Protein AF-A0A7W1XPN5-F1 (afdb_monomer_lite)

Secondary structure (DSSP, 8-state):
---EEEPSSPPPHHHHHHHHHHHTSPPPHHHHHHHTTEEEES-TTT--PPPPPPHHHHHHHHHHHHTS---S---SS----

Organism: NCBI:txid2756294

Structure (mmCIF, N/CA/C/O backbone):
data_AF-A0A7W1XPN5-F1
#
_entry.id   AF-A0A7W1XPN5-F1
#
loop_
_atom_site.group_PDB
_atom_site.id
_atom_site.type_symbol
_atom_site.label_atom_id
_atom_site.label_alt_id
_atom_site.label_comp_id
_atom_site.label_asym_id
_atom_site.label_entity_id
_atom_site.label_seq_id
_atom_site.pdbx_PDB_ins_code
_atom_site.Cartn_x
_atom_site.Cartn_y
_atom_site.Cartn_z
_atom_site.occupancy
_atom_site.B_iso_or_equiv
_atom_site.auth_seq_id
_atom_site.auth_comp_id
_atom_site.auth_asym_id
_atom_site.auth_atom_id
_atom_site.pdbx_PDB_model_num
ATOM 1 N N . MET A 1 1 ? 0.269 -7.485 -22.552 1.00 68.88 1 MET A N 1
ATOM 2 C CA . MET A 1 1 ? 0.562 -7.743 -21.127 1.00 68.88 1 MET A CA 1
ATOM 3 C C . MET A 1 1 ? 1.252 -6.493 -20.631 1.00 68.88 1 MET A C 1
ATOM 5 O O . MET A 1 1 ? 2.161 -6.054 -21.316 1.00 68.88 1 MET A O 1
ATOM 9 N N . ILE A 1 2 ? 0.745 -5.864 -19.575 1.00 75.62 2 ILE A N 1
ATOM 10 C CA . ILE A 1 2 ? 1.298 -4.599 -19.074 1.00 75.62 2 ILE A CA 1
ATOM 11 C C . ILE A 1 2 ? 2.532 -4.933 -18.240 1.00 75.62 2 ILE A C 1
ATOM 13 O O . ILE A 1 2 ? 2.449 -5.792 -17.358 1.00 75.62 2 ILE A O 1
ATOM 17 N N . THR A 1 3 ? 3.654 -4.287 -18.538 1.00 84.81 3 THR A N 1
ATOM 18 C CA . THR A 1 3 ? 4.869 -4.393 -17.729 1.00 84.81 3 THR A CA 1
ATOM 19 C C . THR A 1 3 ? 4.827 -3.329 -16.641 1.00 84.81 3 THR A C 1
ATOM 21 O O . THR A 1 3 ? 4.409 -2.204 -16.897 1.00 84.81 3 THR A O 1
ATOM 24 N N . TRP A 1 4 ? 5.219 -3.699 -15.426 1.00 87.75 4 TRP A N 1
ATOM 25 C CA . TRP A 1 4 ? 5.183 -2.825 -14.258 1.00 87.75 4 TRP A CA 1
ATOM 26 C C . TRP A 1 4 ? 6.582 -2.623 -13.697 1.00 87.75 4 TRP A C 1
ATOM 28 O O . TRP A 1 4 ? 7.312 -3.596 -13.476 1.00 87.75 4 TRP A O 1
ATOM 38 N N . VAL A 1 5 ? 6.902 -1.370 -13.387 1.00 88.62 5 VAL A N 1
ATOM 39 C CA . VAL A 1 5 ? 8.138 -0.975 -12.723 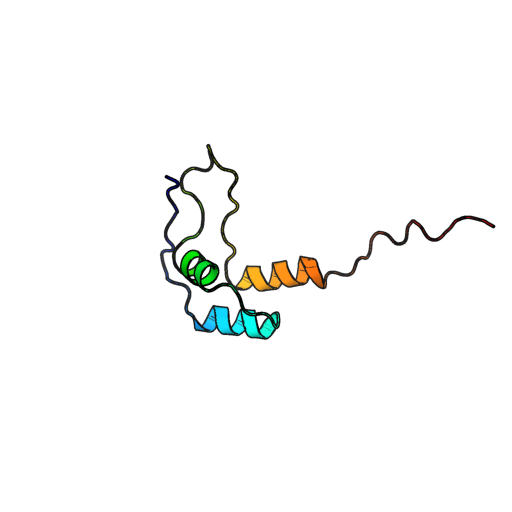1.00 88.62 5 VAL A CA 1
ATOM 40 C C . VAL A 1 5 ? 8.154 -1.592 -11.331 1.00 88.62 5 VAL A C 1
ATOM 42 O O . VAL A 1 5 ? 7.295 -1.312 -10.489 1.00 88.62 5 VAL A O 1
ATOM 45 N N . ARG A 1 6 ? 9.147 -2.447 -11.075 1.00 90.19 6 ARG A N 1
ATOM 46 C CA . ARG A 1 6 ? 9.362 -3.023 -9.746 1.00 90.19 6 ARG A CA 1
ATOM 47 C C . ARG A 1 6 ? 9.966 -1.997 -8.801 1.00 90.19 6 ARG A C 1
ATOM 49 O O . ARG A 1 6 ? 10.907 -1.287 -9.147 1.00 90.19 6 ARG A O 1
ATOM 56 N N . ARG A 1 7 ? 9.490 -1.994 -7.561 1.00 87.69 7 ARG A N 1
ATOM 57 C CA . ARG 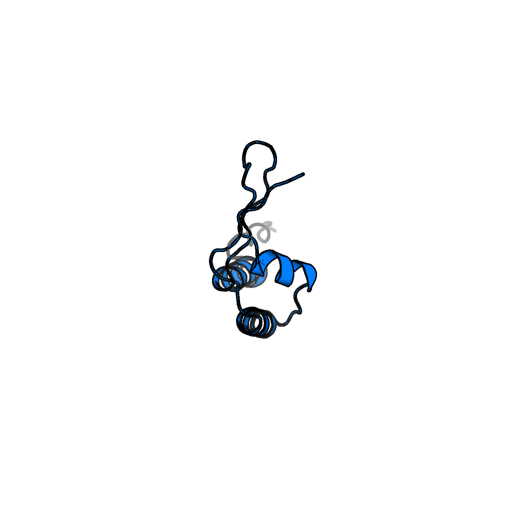A 1 7 ? 10.087 -1.211 -6.481 1.00 87.69 7 ARG A CA 1
ATOM 58 C C . ARG A 1 7 ? 11.458 -1.776 -6.123 1.00 87.69 7 ARG A C 1
ATOM 60 O O . ARG A 1 7 ? 11.628 -2.981 -5.952 1.00 87.69 7 ARG A O 1
ATOM 67 N N . ASN A 1 8 ? 12.421 -0.881 -5.918 1.00 85.56 8 ASN A N 1
ATOM 68 C CA . ASN A 1 8 ? 13.763 -1.248 -5.455 1.00 85.56 8 ASN A CA 1
ATOM 69 C C . ASN A 1 8 ? 13.754 -1.835 -4.034 1.00 85.56 8 ASN A C 1
ATOM 71 O O . ASN A 1 8 ? 14.624 -2.628 -3.678 1.00 85.56 8 ASN A O 1
ATOM 75 N N . LYS A 1 9 ? 12.771 -1.447 -3.214 1.00 87.00 9 LYS A N 1
ATOM 76 C CA . LYS A 1 9 ? 12.582 -1.938 -1.850 1.00 87.00 9 LYS A CA 1
ATOM 77 C C . LYS A 1 9 ? 11.125 -2.337 -1.655 1.00 87.00 9 LYS A C 1
ATOM 79 O O . LYS A 1 9 ? 10.230 -1.538 -1.914 1.00 87.00 9 LYS A O 1
ATOM 84 N N . LYS A 1 10 ? 10.909 -3.560 -1.165 1.00 88.31 10 LYS A N 1
ATOM 85 C CA . LYS A 1 10 ? 9.577 -4.025 -0.774 1.00 88.31 10 LYS A CA 1
ATOM 86 C C . LYS A 1 10 ? 9.070 -3.179 0.394 1.00 88.31 10 LYS A C 1
ATOM 88 O O . LYS A 1 10 ? 9.788 -3.003 1.381 1.00 88.31 10 LYS A O 1
ATOM 93 N N . ILE A 1 11 ? 7.835 -2.703 0.291 1.00 89.38 11 ILE A N 1
ATOM 94 C CA . ILE A 1 11 ? 7.159 -2.040 1.407 1.00 89.38 11 ILE A CA 1
ATOM 95 C C . ILE A 1 11 ? 6.833 -3.095 2.486 1.00 89.38 11 ILE A C 1
ATOM 97 O O . ILE A 1 11 ? 6.296 -4.154 2.150 1.00 89.38 11 ILE A O 1
ATOM 101 N N . PRO A 1 12 ? 7.181 -2.863 3.761 1.00 92.12 12 PRO A N 1
ATOM 102 C CA . PRO A 1 12 ? 6.899 -3.804 4.845 1.00 92.12 12 PRO A CA 1
ATOM 103 C C . PRO A 1 12 ? 5.395 -3.913 5.144 1.00 92.12 12 PRO A C 1
ATOM 105 O O . PRO A 1 12 ? 4.643 -2.961 4.944 1.00 92.12 12 PRO A O 1
ATOM 108 N N . ASP A 1 13 ? 4.954 -5.072 5.640 1.00 91.62 13 ASP A N 1
ATOM 109 C CA . ASP A 1 13 ? 3.547 -5.298 6.012 1.00 91.62 13 ASP A CA 1
ATOM 110 C C . ASP A 1 13 ? 3.119 -4.371 7.164 1.00 91.62 13 ASP A C 1
ATOM 112 O O . ASP A 1 13 ? 1.965 -3.946 7.230 1.00 91.62 13 ASP A O 1
ATOM 116 N N . GLU A 1 14 ? 4.062 -4.006 8.038 1.00 93.62 14 GLU A N 1
ATOM 117 C CA . GLU A 1 14 ? 3.843 -3.102 9.166 1.00 93.62 14 GLU A CA 1
ATOM 118 C C . GLU A 1 14 ? 3.326 -1.725 8.724 1.00 93.62 14 GLU A C 1
ATOM 120 O O . GLU A 1 14 ? 2.431 -1.188 9.371 1.00 93.62 14 GLU A O 1
ATOM 125 N N . GLN A 1 15 ? 3.806 -1.187 7.595 1.00 91.81 15 GLN A N 1
ATOM 126 C CA . GLN A 1 15 ? 3.330 0.105 7.081 1.00 91.81 15 GLN A CA 1
ATOM 127 C C . GLN A 1 15 ? 1.861 0.041 6.650 1.00 91.81 15 GLN A C 1
ATOM 129 O O . GLN A 1 15 ? 1.081 0.939 6.952 1.00 91.81 15 GLN A O 1
ATOM 134 N N . PHE A 1 16 ? 1.437 -1.051 6.008 1.00 93.81 16 PHE A N 1
ATOM 135 C CA . PHE A 1 16 ? 0.026 -1.224 5.656 1.00 93.81 16 PHE A CA 1
ATOM 136 C C . PHE A 1 16 ? -0.848 -1.453 6.888 1.00 93.81 16 PHE A C 1
ATOM 138 O O . PHE A 1 16 ? -1.971 -0.961 6.930 1.00 93.81 16 PHE A O 1
ATOM 145 N N . ALA A 1 17 ? -0.338 -2.137 7.915 1.00 93.69 17 ALA A N 1
ATOM 146 C CA . ALA A 1 17 ? -1.058 -2.282 9.177 1.00 93.69 17 ALA A CA 1
ATOM 147 C C . ALA A 1 17 ? -1.284 -0.927 9.877 1.00 93.69 17 ALA A C 1
ATOM 149 O O . ALA A 1 17 ? -2.344 -0.720 10.473 1.00 93.69 17 ALA A O 1
ATOM 150 N N . GLU A 1 18 ? -0.320 -0.005 9.793 1.00 94.25 18 GLU A N 1
ATOM 151 C CA . GLU A 1 18 ? -0.458 1.371 10.284 1.00 94.25 18 GLU A CA 1
ATOM 152 C C . GLU A 1 18 ? -1.498 2.158 9.480 1.00 94.25 18 GLU A C 1
ATOM 154 O O . GLU A 1 18 ? -2.392 2.750 10.088 1.00 94.25 18 GLU A O 1
ATOM 159 N N . ILE A 1 19 ? -1.461 2.080 8.144 1.00 92.62 19 ILE A N 1
ATOM 160 C CA . ILE A 1 19 ? -2.465 2.708 7.270 1.00 92.62 19 ILE A CA 1
ATOM 161 C C . ILE A 1 19 ? -3.868 2.206 7.609 1.00 92.62 19 ILE A C 1
ATOM 163 O O . ILE A 1 19 ? -4.754 3.006 7.886 1.00 92.62 19 ILE A O 1
ATOM 167 N N . GLU A 1 20 ? -4.079 0.887 7.635 1.00 94.75 20 GLU A N 1
ATOM 168 C CA . GLU A 1 20 ? -5.384 0.283 7.933 1.00 94.75 20 GLU A CA 1
ATOM 169 C C . GLU A 1 20 ? -5.920 0.701 9.306 1.00 94.75 20 GLU A C 1
ATOM 171 O O . GLU A 1 20 ? -7.126 0.876 9.491 1.00 94.75 20 GLU A O 1
ATOM 176 N N . LYS A 1 21 ? -5.023 0.853 10.287 1.00 94.31 21 LYS A N 1
ATOM 177 C CA . LYS A 1 21 ? -5.372 1.344 11.620 1.00 94.31 21 LYS A CA 1
ATOM 178 C C . LYS A 1 21 ? -5.770 2.820 11.585 1.00 94.31 21 LYS A C 1
ATOM 180 O O . LYS A 1 21 ? -6.703 3.185 12.296 1.00 94.31 21 LYS A O 1
ATOM 185 N N . HIS A 1 22 ? -5.076 3.638 10.795 1.00 91.12 22 HIS A N 1
ATOM 186 C CA . HIS A 1 22 ? -5.340 5.071 10.657 1.00 91.12 22 HIS A CA 1
ATOM 187 C C . HIS A 1 22 ? -6.669 5.339 9.948 1.00 91.12 22 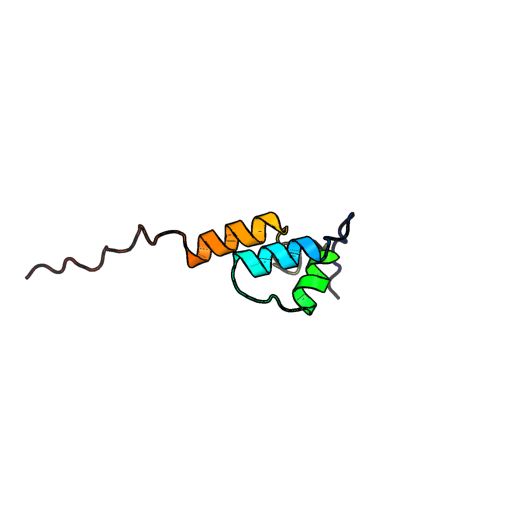HIS A C 1
ATOM 189 O O . HIS A 1 22 ? -7.519 6.045 10.480 1.00 91.12 22 HIS A O 1
ATOM 195 N N . ILE A 1 23 ? -6.892 4.700 8.797 1.00 89.81 23 ILE A N 1
ATOM 196 C CA . ILE A 1 23 ? -8.113 4.881 7.996 1.00 89.81 23 ILE A CA 1
ATOM 197 C C . ILE A 1 23 ? -9.309 4.076 8.534 1.00 89.81 23 ILE A C 1
ATOM 199 O O . ILE A 1 23 ? -10.443 4.278 8.108 1.00 89.81 23 ILE A O 1
ATOM 203 N N . GLY A 1 24 ? -9.072 3.135 9.456 1.00 91.25 24 GLY A N 1
ATOM 204 C CA . GLY A 1 24 ? -10.108 2.306 10.080 1.00 91.25 24 GLY A CA 1
ATOM 205 C C . GLY A 1 24 ? -10.706 1.224 9.170 1.00 91.25 24 GLY A C 1
ATOM 206 O O . GLY A 1 24 ? -11.756 0.664 9.490 1.00 91.25 24 GLY A O 1
ATOM 207 N N . VAL A 1 25 ? -10.058 0.912 8.044 1.00 89.69 25 VAL A N 1
ATOM 208 C CA . VAL A 1 25 ? -10.534 -0.026 7.015 1.00 89.69 25 VAL A CA 1
ATOM 209 C C . VAL A 1 25 ? -9.428 -1.016 6.656 1.00 89.69 25 VAL A C 1
ATOM 211 O O . VAL A 1 25 ? -8.248 -0.680 6.677 1.00 89.69 25 VAL A O 1
ATOM 214 N N . LYS A 1 26 ? -9.810 -2.253 6.318 1.00 93.75 26 LYS A N 1
ATOM 215 C CA . LYS A 1 26 ? -8.891 -3.270 5.791 1.00 93.75 26 LYS A CA 1
ATOM 216 C C . LYS A 1 26 ? -8.716 -3.127 4.285 1.00 93.75 26 LYS A C 1
ATOM 218 O O . LYS A 1 26 ? -9.702 -3.127 3.549 1.00 93.75 26 LYS A O 1
ATOM 223 N N . LEU A 1 27 ? -7.468 -3.052 3.836 1.00 91.44 27 LEU A N 1
ATOM 224 C CA . LEU A 1 27 ? -7.132 -2.982 2.422 1.00 91.44 27 LEU A CA 1
ATOM 225 C C . LEU A 1 27 ? -7.189 -4.388 1.797 1.00 91.44 27 LEU A C 1
ATOM 227 O O . LEU A 1 27 ? -6.893 -5.388 2.462 1.00 91.44 27 LEU A O 1
ATOM 231 N N . PRO A 1 28 ? -7.556 -4.512 0.510 1.00 94.62 28 PRO A N 1
ATOM 232 C CA . PRO A 1 28 ? -7.511 -5.795 -0.178 1.00 94.62 28 PRO A CA 1
ATOM 233 C C . PRO A 1 28 ? -6.095 -6.385 -0.176 1.00 94.62 28 PRO A C 1
ATOM 235 O O . PRO A 1 28 ? -5.119 -5.697 -0.471 1.00 94.62 28 PRO A O 1
ATOM 238 N N . LYS A 1 29 ? -5.976 -7.690 0.095 1.00 92.94 29 LYS A N 1
ATOM 239 C CA . LYS A 1 29 ? -4.672 -8.378 0.120 1.00 92.94 29 LYS A CA 1
ATOM 240 C C . LYS A 1 29 ? -3.938 -8.293 -1.214 1.00 92.94 29 LYS A C 1
ATOM 242 O O . LYS A 1 29 ? -2.725 -8.113 -1.226 1.00 92.94 29 LYS A O 1
ATOM 247 N N . ASP A 1 30 ? -4.678 -8.392 -2.315 1.00 92.69 30 ASP A N 1
ATOM 248 C CA . ASP A 1 30 ? -4.105 -8.305 -3.657 1.00 92.69 30 ASP A CA 1
ATOM 249 C C . ASP A 1 30 ? -3.559 -6.902 -3.933 1.00 92.69 30 ASP A C 1
ATOM 251 O O . ASP A 1 30 ? -2.480 -6.779 -4.506 1.00 92.69 30 ASP A O 1
ATOM 255 N N . TYR A 1 31 ? -4.242 -5.858 -3.446 1.00 90.38 31 TYR A N 1
ATOM 256 C CA . TYR A 1 31 ? -3.761 -4.478 -3.521 1.00 90.38 31 TYR A CA 1
ATOM 257 C C . TYR A 1 31 ? -2.449 -4.314 -2.749 1.00 90.38 31 TYR A C 1
ATOM 259 O O . TYR A 1 31 ? -1.456 -3.888 -3.329 1.00 90.38 31 TYR A O 1
ATOM 267 N N . ILE A 1 32 ? -2.406 -4.745 -1.482 1.00 92.25 32 ILE A N 1
ATOM 268 C CA . ILE A 1 32 ? -1.180 -4.693 -0.668 1.00 92.25 32 ILE A CA 1
ATOM 269 C C . ILE A 1 32 ? -0.039 -5.429 -1.380 1.00 92.25 32 ILE A C 1
ATOM 271 O O . ILE A 1 32 ? 1.048 -4.881 -1.551 1.00 92.25 32 ILE A O 1
ATOM 275 N N . HIS A 1 33 ? -0.286 -6.657 -1.842 1.00 92.00 33 HIS A N 1
ATOM 276 C CA . HIS A 1 33 ? 0.726 -7.473 -2.508 1.00 92.00 33 HIS A CA 1
ATOM 277 C C . HIS A 1 33 ? 1.299 -6.797 -3.760 1.00 92.00 33 HIS A C 1
ATOM 279 O O . HIS A 1 33 ? 2.506 -6.876 -4.009 1.00 92.00 33 HIS A O 1
ATOM 285 N N . TRP A 1 34 ? 0.442 -6.137 -4.538 1.00 90.88 34 TRP A N 1
ATOM 286 C CA . TRP A 1 34 ? 0.837 -5.393 -5.727 1.00 90.88 34 TRP A CA 1
ATOM 287 C C . TRP A 1 34 ? 1.629 -4.136 -5.381 1.00 90.88 34 TRP A C 1
ATOM 289 O O . TRP A 1 34 ? 2.760 -3.995 -5.847 1.00 90.88 34 TRP A O 1
ATOM 299 N N . THR A 1 35 ? 1.100 -3.277 -4.512 1.00 90.88 35 THR A N 1
ATOM 300 C CA . THR A 1 35 ? 1.749 -2.019 -4.112 1.00 90.88 35 THR A CA 1
ATOM 301 C C . THR A 1 35 ? 3.097 -2.268 -3.443 1.00 90.88 35 THR A C 1
ATOM 303 O O . THR A 1 35 ? 4.034 -1.507 -3.646 1.00 90.88 35 THR A O 1
ATOM 306 N N . GLN A 1 36 ? 3.261 -3.379 -2.720 1.00 92.88 36 GLN A N 1
ATOM 307 C CA . GLN A 1 36 ? 4.553 -3.778 -2.157 1.00 92.88 36 GLN A CA 1
ATOM 308 C C . GLN A 1 36 ? 5.652 -4.008 -3.198 1.00 92.88 36 GLN A C 1
ATOM 310 O O . GLN A 1 36 ? 6.832 -3.866 -2.871 1.00 92.88 36 GLN A O 1
ATOM 315 N N . GLN A 1 37 ? 5.283 -4.425 -4.408 1.00 91.00 37 GLN A N 1
ATOM 316 C CA . GLN A 1 37 ? 6.208 -4.885 -5.443 1.00 91.00 37 GLN A CA 1
ATOM 317 C C . GLN A 1 37 ? 6.345 -3.911 -6.604 1.00 91.00 37 GLN A C 1
ATOM 319 O O . GLN A 1 37 ? 7.413 -3.874 -7.214 1.00 91.00 37 GLN A O 1
ATOM 324 N N . TYR A 1 38 ? 5.303 -3.141 -6.909 1.00 91.12 38 TYR A N 1
ATOM 325 C CA . TYR A 1 38 ? 5.212 -2.342 -8.126 1.00 91.12 38 TYR A CA 1
ATOM 326 C C . TYR A 1 38 ? 4.886 -0.881 -7.821 1.00 91.12 38 TYR A C 1
ATOM 328 O O . TYR A 1 38 ? 4.299 -0.569 -6.783 1.00 91.12 38 TYR A O 1
ATOM 336 N N . PHE A 1 39 ? 5.316 0.003 -8.718 1.00 84.62 39 PHE A N 1
ATOM 337 C CA . PHE A 1 39 ? 5.068 1.441 -8.639 1.00 84.62 39 PHE A CA 1
ATOM 338 C C . PHE A 1 39 ? 4.109 1.880 -9.744 1.00 84.62 39 PHE A C 1
ATOM 340 O O . PHE A 1 39 ? 2.971 2.225 -9.463 1.00 84.62 39 PHE A O 1
ATOM 347 N N . GLU A 1 40 ? 4.521 1.774 -11.001 1.00 85.62 40 GLU A N 1
ATOM 348 C CA . GLU A 1 40 ? 3.755 2.274 -12.146 1.00 85.62 40 GLU A CA 1
ATOM 349 C C . GLU A 1 40 ? 3.967 1.376 -13.374 1.00 85.62 40 GLU A C 1
ATOM 351 O O . GLU A 1 40 ? 4.898 0.559 -13.377 1.00 85.62 40 GLU A O 1
ATOM 356 N N . PRO A 1 41 ? 3.106 1.442 -14.402 1.00 85.50 41 PRO A N 1
ATOM 357 C CA . PRO A 1 41 ? 3.365 0.757 -15.666 1.00 85.50 41 PRO A CA 1
ATOM 358 C C . PRO A 1 41 ? 4.609 1.330 -16.369 1.00 85.50 41 PRO A C 1
ATOM 360 O O . PRO A 1 41 ? 4.818 2.534 -16.385 1.00 85.50 41 PRO A O 1
ATOM 363 N N . GLU A 1 42 ? 5.415 0.477 -17.008 1.00 82.12 42 GLU A N 1
ATOM 364 C CA . GLU A 1 42 ? 6.587 0.926 -17.788 1.00 82.12 42 GLU A CA 1
ATOM 365 C C . GLU A 1 42 ? 6.195 1.676 -19.074 1.00 82.12 42 GLU A C 1
ATOM 367 O O . GLU A 1 42 ? 6.932 2.540 -19.542 1.00 82.12 42 GLU A O 1
ATOM 372 N N . ASP A 1 43 ? 5.034 1.348 -19.648 1.00 73.88 43 ASP A N 1
ATOM 373 C CA . ASP A 1 43 ? 4.555 1.899 -20.916 1.00 73.88 43 ASP A CA 1
ATOM 374 C C . ASP A 1 43 ? 3.369 2.855 -20.693 1.00 73.88 43 ASP A C 1
ATOM 376 O O . ASP A 1 43 ? 2.205 2.476 -20.862 1.00 73.88 43 ASP A O 1
ATOM 380 N N . GLU A 1 44 ? 3.658 4.122 -20.382 1.00 61.22 44 GLU A N 1
ATOM 381 C CA . GLU A 1 44 ? 2.651 5.197 -20.260 1.00 61.22 44 GLU A CA 1
ATOM 382 C C . GLU A 1 44 ? 1.857 5.441 -21.563 1.00 61.22 44 GLU A C 1
ATOM 384 O O . GLU A 1 44 ? 0.764 6.006 -21.557 1.00 61.22 44 GLU A O 1
ATOM 389 N N . ALA A 1 45 ? 2.391 5.010 -22.712 1.00 59.50 45 ALA A N 1
ATOM 390 C CA . ALA A 1 45 ? 1.875 5.370 -24.034 1.00 59.50 45 ALA A CA 1
ATOM 391 C C . ALA A 1 45 ? 0.559 4.675 -24.433 1.00 59.50 45 ALA A C 1
ATOM 393 O O . ALA A 1 45 ? -0.092 5.115 -25.381 1.00 59.50 45 ALA A O 1
ATOM 394 N N . TYR A 1 46 ? 0.165 3.592 -23.753 1.00 55.28 46 TYR A N 1
ATOM 395 C CA . TYR A 1 46 ? -1.000 2.784 -24.151 1.00 55.28 46 TYR A CA 1
ATOM 396 C C . TYR A 1 46 ? -2.069 2.632 -23.072 1.00 55.28 46 TYR A C 1
ATOM 398 O O . TYR A 1 46 ? -3.202 2.274 -23.398 1.00 55.28 46 TYR A O 1
ATOM 406 N N . TYR A 1 47 ? -1.742 2.921 -21.814 1.00 56.50 47 TYR A N 1
ATOM 407 C CA . TYR A 1 47 ? -2.682 2.817 -20.711 1.00 56.50 47 TYR A CA 1
ATOM 408 C C . TYR A 1 47 ? -2.471 3.978 -19.736 1.00 56.50 47 TYR A C 1
ATOM 410 O O . TYR A 1 47 ? -1.395 4.110 -19.166 1.00 56.50 47 TYR A O 1
ATOM 418 N N . GLN A 1 48 ? -3.511 4.784 -19.506 1.00 63.91 48 GLN A N 1
ATOM 419 C CA . GLN A 1 48 ? -3.556 5.734 -18.388 1.00 63.91 48 GLN A CA 1
ATOM 420 C C . GLN A 1 48 ? -3.849 4.969 -17.090 1.00 63.91 48 GLN A C 1
ATOM 422 O O . GLN A 1 48 ? -4.951 5.047 -16.552 1.00 63.91 48 GLN A O 1
ATOM 427 N N . PHE A 1 49 ? -2.904 4.144 -16.639 1.00 66.19 49 PHE A N 1
ATOM 428 C CA . PHE A 1 49 ? -2.914 3.689 -15.253 1.00 66.19 49 PHE A CA 1
ATOM 429 C C . PHE A 1 49 ? -2.092 4.673 -14.439 1.00 66.19 49 PHE A C 1
ATOM 431 O O . PHE A 1 49 ? -0.929 4.908 -14.761 1.00 66.19 49 PHE A O 1
ATOM 438 N N . ASP A 1 50 ? -2.705 5.221 -13.396 1.00 72.69 50 ASP A N 1
ATOM 439 C CA . ASP A 1 50 ? -2.002 6.057 -12.435 1.00 72.69 50 ASP A CA 1
ATOM 440 C C . ASP A 1 50 ? -0.965 5.226 -11.668 1.00 72.69 50 ASP A C 1
ATOM 442 O O . ASP A 1 50 ? -1.141 4.020 -11.437 1.00 72.69 50 ASP A O 1
ATOM 446 N N . SER A 1 51 ? 0.121 5.880 -11.259 1.00 82.44 51 SER A N 1
ATOM 447 C CA . SER A 1 51 ? 1.121 5.286 -10.377 1.00 82.44 51 SER A CA 1
ATOM 448 C C . SER A 1 51 ? 0.473 4.906 -9.041 1.00 82.44 51 SER A C 1
ATOM 450 O O . SER A 1 51 ? -0.363 5.627 -8.493 1.00 82.44 51 SER A O 1
ATOM 452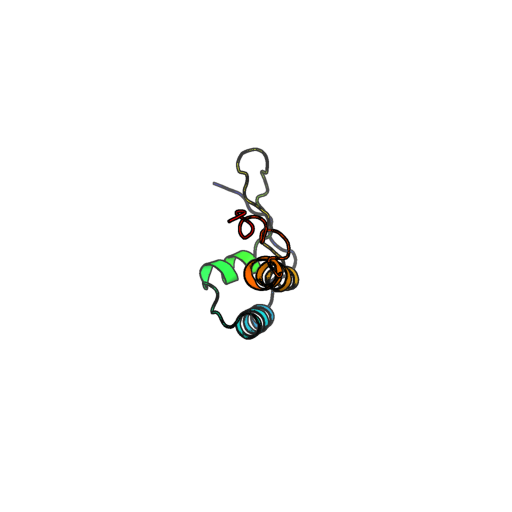 N N . LEU A 1 52 ? 0.860 3.756 -8.493 1.00 85.94 52 LEU A N 1
ATOM 453 C CA . LEU A 1 52 ? 0.421 3.327 -7.173 1.00 85.94 52 LEU A CA 1
ATOM 454 C C . LEU A 1 52 ? 1.038 4.235 -6.109 1.00 85.94 52 LEU A C 1
ATOM 456 O O . LEU A 1 52 ? 2.259 4.397 -6.054 1.00 85.94 52 LEU A O 1
ATOM 460 N N . TYR A 1 53 ? 0.191 4.753 -5.222 1.00 84.31 53 TYR A N 1
ATOM 461 C CA . TYR A 1 53 ? 0.614 5.606 -4.119 1.00 84.31 53 TYR A CA 1
ATOM 462 C C . TYR A 1 53 ? 1.639 4.927 -3.213 1.00 84.31 53 TYR A C 1
ATOM 464 O O . TYR A 1 53 ? 1.553 3.732 -2.899 1.00 84.31 53 TYR A O 1
ATOM 472 N N . ASP A 1 54 ? 2.592 5.727 -2.744 1.00 86.38 54 ASP A N 1
ATOM 473 C CA . ASP A 1 54 ? 3.412 5.347 -1.606 1.00 86.38 54 ASP A CA 1
ATOM 474 C C . ASP A 1 54 ? 2.571 5.319 -0.320 1.00 86.38 54 ASP A C 1
ATOM 476 O O . ASP A 1 54 ? 1.594 6.059 -0.212 1.00 86.38 54 ASP A O 1
ATOM 480 N N . PRO A 1 55 ? 2.939 4.486 0.669 1.00 84.75 55 PRO A N 1
ATOM 481 C CA . PRO A 1 55 ? 2.182 4.314 1.908 1.00 84.75 55 PRO A CA 1
ATOM 482 C C . PRO A 1 55 ? 1.781 5.620 2.599 1.00 84.75 55 PRO A C 1
ATOM 484 O O . PRO A 1 55 ? 0.627 5.773 2.990 1.00 84.75 55 PRO A O 1
ATOM 487 N N . ASP A 1 56 ? 2.708 6.572 2.680 1.00 83.81 56 ASP A N 1
ATOM 488 C CA . ASP A 1 56 ? 2.474 7.866 3.322 1.00 83.81 56 ASP A CA 1
ATOM 489 C C . ASP A 1 56 ? 1.430 8.695 2.550 1.00 83.81 56 ASP A C 1
ATOM 491 O O . ASP A 1 56 ? 0.555 9.315 3.149 1.00 83.81 56 ASP A O 1
ATOM 495 N N . MET A 1 57 ? 1.438 8.613 1.214 1.00 88.31 57 MET A N 1
ATOM 496 C CA . MET A 1 57 ? 0.462 9.300 0.362 1.00 88.31 57 MET A CA 1
ATOM 497 C C . MET A 1 57 ? -0.934 8.679 0.442 1.00 88.31 57 MET A C 1
ATOM 499 O O . MET A 1 57 ? -1.919 9.378 0.240 1.00 88.31 57 MET A O 1
ATOM 503 N N . ILE A 1 58 ? -1.050 7.378 0.737 1.00 87.38 58 ILE A N 1
ATOM 504 C CA . ILE A 1 58 ? -2.362 6.721 0.863 1.00 87.38 58 ILE A CA 1
ATOM 505 C C . ILE A 1 58 ? -3.182 7.378 1.979 1.00 87.38 58 ILE A C 1
ATOM 507 O O . ILE A 1 58 ? -4.394 7.533 1.833 1.00 87.38 58 ILE A O 1
ATOM 511 N N . ILE A 1 59 ? -2.533 7.758 3.083 1.00 87.44 59 ILE A N 1
ATOM 512 C CA . ILE A 1 59 ? -3.193 8.447 4.196 1.00 87.44 59 ILE A CA 1
ATOM 513 C C . ILE A 1 59 ? -3.620 9.851 3.764 1.00 87.44 59 ILE A C 1
ATOM 515 O O . ILE A 1 59 ? -4.795 10.184 3.910 1.00 87.44 59 ILE A O 1
ATOM 519 N N . ASP A 1 60 ? -2.704 10.628 3.184 1.00 87.19 60 ASP A N 1
ATOM 520 C CA . ASP A 1 60 ? -2.976 12.003 2.748 1.00 87.19 60 ASP A CA 1
ATOM 521 C C . ASP A 1 60 ? -4.129 12.067 1.731 1.00 87.19 60 ASP A C 1
ATOM 523 O O . ASP A 1 60 ? -5.033 12.895 1.856 1.00 87.19 60 ASP A O 1
ATOM 527 N N . GLU A 1 61 ? -4.147 11.160 0.750 1.00 86.88 61 GLU A N 1
ATOM 528 C CA . GLU A 1 61 ? -5.209 11.070 -0.260 1.00 86.88 61 GLU A CA 1
ATOM 529 C C . GLU A 1 61 ? -6.543 10.621 0.348 1.00 86.88 61 GLU A C 1
ATOM 531 O O . GLU A 1 61 ? -7.603 11.155 0.013 1.00 86.88 61 GLU A O 1
ATOM 536 N N . PHE A 1 62 ? -6.516 9.667 1.285 1.00 86.69 62 PHE A N 1
ATOM 537 C CA . PHE A 1 62 ? -7.720 9.253 2.003 1.00 86.69 62 PHE A CA 1
ATOM 538 C C . PHE A 1 62 ? -8.315 10.418 2.803 1.00 86.69 62 PHE A C 1
ATOM 540 O O . PHE A 1 62 ? -9.522 10.663 2.745 1.00 86.69 62 PHE A O 1
ATOM 547 N N . GLU A 1 63 ? -7.481 11.181 3.506 1.00 86.81 63 GLU A N 1
ATOM 548 C CA . GLU A 1 63 ? -7.931 12.359 4.241 1.00 86.81 63 GLU A CA 1
ATOM 549 C C . GLU A 1 63 ? -8.442 13.463 3.316 1.00 86.81 63 GLU A C 1
ATOM 551 O O . GLU A 1 63 ? -9.491 14.056 3.586 1.00 86.81 63 GLU A O 1
ATOM 556 N N . ALA A 1 64 ? -7.770 13.690 2.188 1.00 87.25 64 ALA A N 1
ATOM 557 C CA . ALA A 1 64 ? -8.191 14.661 1.189 1.00 87.25 64 ALA A CA 1
ATOM 558 C C . ALA A 1 64 ? -9.572 14.339 0.588 1.00 87.25 64 ALA A C 1
ATOM 560 O O . ALA A 1 64 ? -10.336 15.260 0.301 1.00 87.25 64 ALA A O 1
ATOM 561 N N . LEU A 1 65 ? -9.899 13.057 0.407 1.00 85.12 65 LEU A N 1
ATOM 562 C CA . LEU A 1 65 ? -11.166 12.621 -0.187 1.00 85.12 65 LEU A CA 1
ATOM 563 C C . LEU A 1 65 ? -12.338 12.615 0.801 1.00 85.12 65 LEU A C 1
ATOM 565 O O . LEU A 1 65 ? -13.465 12.900 0.400 1.00 85.12 65 LEU A O 1
ATOM 569 N N . TYR A 1 66 ? -12.094 12.264 2.066 1.00 79.56 66 TYR A N 1
ATOM 570 C CA . TYR A 1 66 ? -13.168 12.006 3.036 1.00 79.56 66 TYR A CA 1
ATOM 571 C C . TYR A 1 66 ? -13.263 13.022 4.177 1.00 79.56 66 TYR A C 1
ATOM 573 O O . TYR A 1 66 ? -14.319 13.123 4.802 1.00 79.56 66 TYR A O 1
ATOM 581 N N . PHE A 1 67 ? -12.193 13.768 4.462 1.00 78.56 67 PHE A N 1
ATOM 582 C CA . PHE A 1 67 ? -12.126 14.686 5.606 1.00 78.56 67 PHE A CA 1
ATOM 583 C C . PHE A 1 67 ? -11.746 16.118 5.238 1.00 78.56 67 PHE A C 1
ATOM 585 O O . PHE A 1 67 ? -11.857 17.005 6.085 1.00 78.56 67 PHE A O 1
ATOM 592 N N . LYS A 1 68 ? -11.340 16.383 3.992 1.00 62.09 68 LYS A N 1
ATOM 593 C CA . LYS A 1 68 ? -11.192 17.754 3.506 1.00 62.09 68 LYS A CA 1
ATOM 594 C C . LYS A 1 68 ? -12.579 18.382 3.459 1.00 62.09 68 LYS A C 1
ATOM 596 O O . LYS A 1 68 ? -13.410 18.005 2.638 1.00 62.09 68 LYS A O 1
ATOM 601 N N . GLU A 1 69 ? -12.828 19.284 4.407 1.00 57.66 69 GLU A N 1
ATOM 602 C CA . GLU A 1 69 ? -14.066 20.044 4.520 1.00 57.66 69 GLU A CA 1
ATOM 603 C C . GLU A 1 69 ? -14.518 20.532 3.143 1.00 57.66 69 GLU A C 1
ATOM 605 O O . GLU A 1 69 ? -13.767 21.187 2.419 1.00 57.66 69 GLU A O 1
ATOM 610 N N . GLU A 1 70 ? -15.770 20.232 2.813 1.00 50.78 70 GLU A N 1
ATOM 611 C CA . GLU A 1 70 ? -16.526 20.828 1.722 1.00 50.78 70 GLU A CA 1
ATOM 612 C C . GLU A 1 70 ? -16.677 22.337 1.994 1.00 50.78 70 GLU A C 1
ATOM 614 O O . GLU A 1 70 ? -17.729 22.823 2.400 1.00 50.78 70 GLU A O 1
ATOM 619 N N . THR A 1 71 ? -15.602 23.112 1.832 1.00 49.84 71 THR A N 1
ATOM 620 C CA . THR A 1 71 ? -15.642 24.569 2.003 1.00 49.84 71 THR A CA 1
ATOM 621 C C . THR A 1 71 ? -16.108 25.295 0.749 1.00 49.84 71 THR A C 1
ATOM 623 O O . THR A 1 71 ? -15.999 26.510 0.696 1.00 49.84 71 THR A O 1
ATOM 626 N N . GLU A 1 72 ? -16.658 24.605 -0.253 1.00 49.00 72 GLU A N 1
ATOM 627 C CA . GLU A 1 72 ? -17.105 25.239 -1.495 1.00 4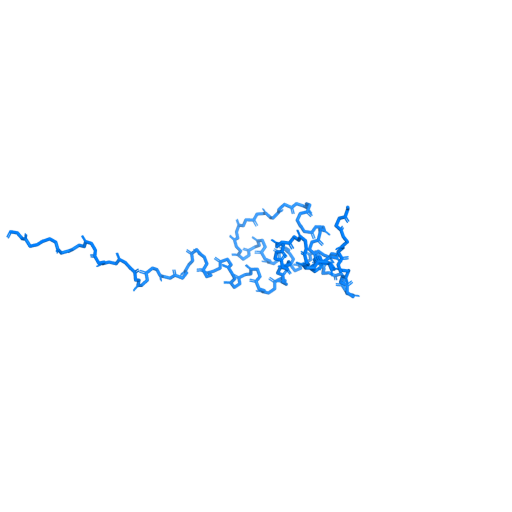9.00 72 GLU A CA 1
ATOM 628 C C . GLU A 1 72 ? -18.224 24.426 -2.171 1.00 49.00 72 GLU A C 1
ATOM 630 O O . GLU A 1 72 ? -18.022 23.825 -3.218 1.00 49.00 72 GLU A O 1
ATOM 635 N N . ASN A 1 73 ? -19.418 24.382 -1.559 1.00 45.00 73 ASN A N 1
ATOM 636 C CA . ASN A 1 73 ? -20.699 24.434 -2.296 1.00 45.00 73 ASN A CA 1
ATOM 637 C C . ASN A 1 73 ? -21.944 24.663 -1.416 1.00 45.00 73 ASN A C 1
ATOM 639 O O . ASN A 1 73 ? -23.050 24.235 -1.742 1.00 45.00 73 ASN A O 1
ATOM 643 N N . ASN A 1 74 ? -21.833 25.499 -0.378 1.00 40.50 74 ASN A N 1
ATOM 644 C CA . ASN A 1 74 ? -23.009 26.147 0.220 1.00 40.50 74 ASN A CA 1
ATOM 645 C C . ASN A 1 74 ? -23.547 27.312 -0.654 1.00 40.50 74 ASN A C 1
ATOM 647 O O . ASN A 1 74 ? -23.952 28.356 -0.150 1.00 40.50 74 ASN A O 1
ATOM 651 N N . CYS A 1 75 ? -23.544 27.150 -1.982 1.00 46.78 75 CYS A N 1
ATOM 652 C CA . CYS A 1 75 ? -24.055 28.134 -2.945 1.00 46.78 75 CYS A CA 1
ATOM 653 C C . CYS A 1 75 ? -25.480 27.819 -3.437 1.00 46.78 75 CYS A C 1
ATOM 655 O O . CYS A 1 75 ? -25.953 28.457 -4.374 1.00 46.78 75 CYS A O 1
ATOM 657 N N . LEU A 1 76 ? -26.195 26.872 -2.816 1.00 45.81 76 LEU A N 1
ATOM 658 C CA . LEU A 1 76 ? -27.594 26.564 -3.161 1.00 45.81 76 LEU A CA 1
ATOM 659 C C . LEU A 1 76 ? -28.619 26.918 -2.072 1.00 45.81 76 LEU A C 1
ATOM 661 O O . LEU A 1 76 ? -29.805 26.657 -2.249 1.00 45.81 76 LEU A O 1
ATOM 665 N N . ALA A 1 77 ? -28.210 27.571 -0.982 1.00 48.34 77 ALA A N 1
ATOM 666 C CA . ALA A 1 77 ? -29.103 27.912 0.126 1.00 48.34 77 ALA A CA 1
ATOM 667 C C . ALA A 1 77 ? -29.414 29.415 0.249 1.00 48.34 77 ALA A C 1
ATOM 669 O O . ALA A 1 77 ? -29.509 29.922 1.360 1.00 48.34 77 ALA A O 1
ATOM 670 N N . ILE A 1 78 ? -29.600 30.144 -0.858 1.00 47.16 78 ILE A N 1
ATOM 671 C CA . ILE A 1 78 ? -30.294 31.446 -0.820 1.00 47.16 78 ILE A CA 1
ATOM 672 C C . ILE A 1 78 ? -31.192 31.575 -2.058 1.00 47.16 78 ILE A C 1
ATOM 674 O O . ILE A 1 78 ? -30.852 32.233 -3.038 1.00 47.16 78 ILE A O 1
ATOM 678 N N . LEU A 1 79 ? -32.359 30.931 -2.015 1.00 50.16 79 LEU A N 1
ATOM 679 C CA . LEU A 1 79 ? -33.505 31.394 -2.799 1.00 50.16 79 LEU A CA 1
ATOM 680 C C . LEU A 1 79 ? -34.138 32.565 -2.027 1.00 50.16 79 LEU A C 1
ATOM 682 O O . LEU A 1 79 ? -34.440 32.386 -0.845 1.00 50.16 79 LEU A O 1
ATOM 686 N N . PRO A 1 80 ? -34.323 33.752 -2.631 1.00 51.81 80 PRO A N 1
ATOM 687 C CA . PRO A 1 80 ? -35.074 34.820 -1.988 1.00 51.81 80 PRO A CA 1
ATOM 688 C C . PRO A 1 80 ? -36.564 34.451 -1.931 1.00 51.81 80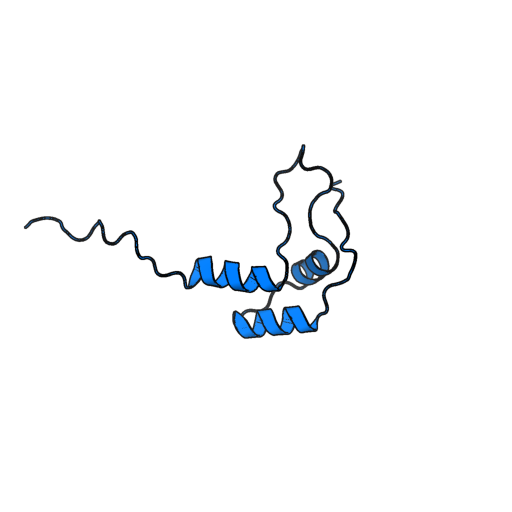 PRO A C 1
ATOM 690 O O . PRO A 1 80 ? -37.116 33.935 -2.904 1.00 51.81 80 PRO A O 1
ATOM 693 N N . SER A 1 81 ? -37.163 34.701 -0.765 1.00 53.66 81 SER A N 1
ATOM 694 C CA . SER A 1 81 ? -38.591 34.552 -0.453 1.00 53.66 81 SER A CA 1
ATOM 695 C C . SER A 1 81 ? -39.510 35.400 -1.327 1.00 53.66 81 SER A C 1
ATOM 697 O O . SER A 1 81 ? -39.098 36.521 -1.707 1.00 53.66 81 SER A O 1
#

Radius of gyration: 18.09 Å; chains: 1; bounding box: 52×43×36 Å

Foldseek 3Di:
DWAFAFDPAFDDPVLQVVLCVLLVHHDDPVLSVDLRTGFGTPCCPPDPDDTDDDSVVSNVVSCCVPPVDPPPDPPPPDDDD

InterPro domains:
  IPR018958 Knr4/Smi1-like domain [PF09346] (11-69)
  IPR037883 Knr4/Smi1-like domain superfamily [G3DSA:3.40.1580.10] (3-79)
  IPR037883 Knr4/Smi1-like domain superfamily [SSF160631] (5-78)

Sequence (81 aa):
MITWVRRNKKIPDEQFAEIEKHIGVKLPKDYIHWTQQYFEPEDEAYYQFDSLYDPDMIIDEFEALYFKEETENNCLAILPS

pLDDT: mean 79.25, std 16.1, range [40.5, 94.75]